Protein AF-A0A528UZE9-F1 (afdb_monomer)

Foldseek 3Di:
DLVVVQVVCCVPPVDGDDSVVDDDDPDPLRVLLVVCLVPHAAAAEDEDEPPDDCSNCVSCVVRNYHYDYDYDDPPDD

Mean predicted aligned error: 4.0 Å

Solvent-accessible surface area (backbone atoms only — not comparable to full-atom values): 4708 Å² total; per-residue (Å²): 111,42,61,58,50,31,56,47,40,32,76,76,69,74,47,83,59,61,46,84,80,51,83,90,62,96,41,72,67,52,45,52,50,54,49,43,72,73,75,49,47,70,70,37,78,44,81,43,69,26,92,61,77,65,65,58,52,53,48,32,47,73,58,40,24,39,59,40,75,45,74,65,72,88,75,82,126

Nearest PDB structures (foldseek):
  5yhv-assembly1_D  TM=9.516E-01  e=8.134E-04  Mycobacterium tuberculosis H37Rv
  3b1c-assembly2_D  TM=9.383E-01  e=6.226E-04  Streptococcus anginosus
  5yhv-assembly1_B  TM=9.621E-01  e=1.299E-03  Mycobacterium tuberculosis H37Rv
  8juj-assembly1_A  TM=9.269E-01  e=1.388E-03  Bacillus cereus ATCC 14579
  3t32-assembly1_B  TM=9.074E-01  e=2.708E-03  Bacillus anthracis str. 'Ames Ancestor'

Radius of gyration: 15.56 Å; Cα contacts (8 Å, |Δi|>4): 86; chains: 1; bounding box: 32×25×39 Å

Secondary structure (DSSP, 8-state):
-HHHHHHHHHHHHS----GGG----SSHHHHHHHHHHHH--TT-EEEEEES--THHHHHHHHTT-EEEEEE------

Sequence (77 aa):
MRQALARYYIRHFGKSFAEQEFIVTGSGMHAIQLALDAVAGNGDEVVYLSPAWPNFAAAAGVAGAVPVAVTLDQSGN

Structure (mmCIF, N/CA/C/O backbone):
data_AF-A0A528UZE9-F1
#
_entry.id   AF-A0A528UZE9-F1
#
loop_
_atom_site.group_PDB
_atom_site.id
_atom_site.type_symbol
_atom_site.label_atom_id
_atom_site.label_alt_id
_atom_site.label_comp_id
_atom_site.label_asym_id
_atom_site.label_entity_id
_atom_site.label_seq_id
_atom_site.pdbx_PDB_ins_code
_atom_site.Cartn_x
_atom_site.Cartn_y
_atom_site.Cartn_z
_atom_site.occupancy
_atom_site.B_iso_or_equiv
_atom_site.auth_seq_id
_atom_site.auth_comp_id
_atom_site.auth_asym_id
_atom_site.auth_atom_id
_atom_site.pdbx_PDB_model_num
ATOM 1 N N . MET A 1 1 ? -3.663 5.841 20.229 1.00 90.75 1 MET A N 1
ATOM 2 C CA . MET A 1 1 ? -3.678 6.425 18.864 1.00 90.75 1 MET A CA 1
ATOM 3 C C . MET A 1 1 ? -4.732 5.796 17.951 1.00 90.75 1 MET A C 1
ATOM 5 O O . MET A 1 1 ? -5.531 6.5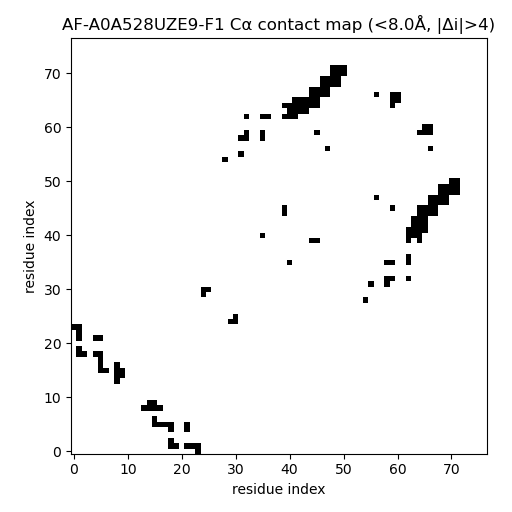48 17.414 1.00 90.75 1 MET A O 1
ATOM 9 N N . ARG A 1 2 ? -4.825 4.464 17.822 1.00 97.06 2 ARG A N 1
ATOM 10 C CA . ARG A 1 2 ? -5.808 3.798 16.935 1.00 97.06 2 ARG A CA 1
ATOM 11 C C . A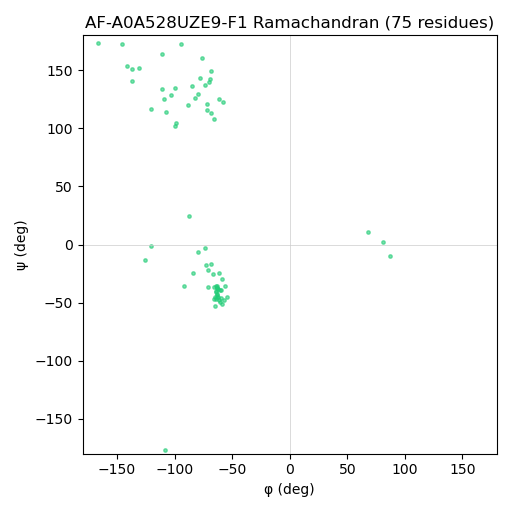RG A 1 2 ? -7.275 4.197 17.160 1.00 97.06 2 ARG A C 1
ATOM 13 O O . ARG A 1 2 ? -7.952 4.573 16.215 1.00 97.06 2 ARG A O 1
ATOM 20 N N . GLN A 1 3 ? -7.736 4.258 18.410 1.00 97.50 3 GLN A N 1
ATOM 21 C CA . GLN A 1 3 ? -9.084 4.759 18.735 1.00 97.50 3 GLN A CA 1
ATOM 22 C C . GLN A 1 3 ? -9.356 6.179 18.219 1.00 97.50 3 GLN A C 1
ATOM 24 O O . GLN A 1 3 ? -10.477 6.508 17.839 1.00 97.50 3 GLN A O 1
ATOM 29 N N . ALA A 1 4 ? -8.338 7.045 18.228 1.00 97.38 4 ALA A N 1
ATOM 30 C CA . ALA A 1 4 ? -8.477 8.404 17.724 1.00 97.38 4 ALA A CA 1
ATOM 31 C C . ALA A 1 4 ? -8.611 8.420 16.194 1.00 97.38 4 ALA A C 1
ATOM 33 O O . ALA A 1 4 ? -9.406 9.205 15.685 1.00 97.38 4 ALA A O 1
ATOM 34 N N . LEU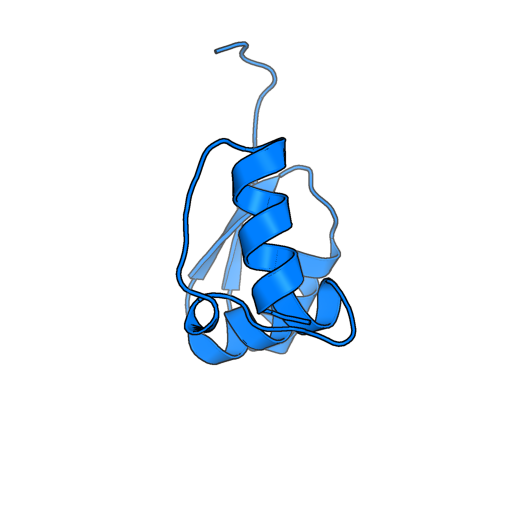 A 1 5 ? -7.904 7.527 15.488 1.00 97.19 5 LEU A N 1
ATOM 35 C CA . LEU A 1 5 ? -8.054 7.328 14.043 1.00 97.19 5 LEU A CA 1
ATOM 36 C C . LEU A 1 5 ? -9.449 6.798 13.691 1.00 97.19 5 LEU A C 1
ATOM 38 O O . LEU A 1 5 ? -10.096 7.372 12.822 1.00 97.19 5 LEU A O 1
ATOM 42 N N . ALA A 1 6 ? -9.963 5.807 14.428 1.00 97.94 6 ALA A N 1
ATOM 43 C CA . ALA A 1 6 ? -11.324 5.296 14.235 1.00 97.94 6 ALA A CA 1
ATOM 44 C C . ALA A 1 6 ? -12.381 6.408 14.379 1.00 97.94 6 ALA A C 1
ATOM 46 O O . ALA A 1 6 ? -13.218 6.606 13.498 1.00 97.94 6 ALA A O 1
ATOM 47 N N . ARG A 1 7 ? -12.293 7.222 15.444 1.00 97.81 7 ARG A N 1
ATOM 48 C CA . ARG A 1 7 ? -13.178 8.389 15.621 1.00 97.81 7 ARG A CA 1
ATOM 49 C C . ARG A 1 7 ? -12.993 9.445 14.531 1.00 97.81 7 ARG A C 1
ATOM 51 O O . ARG A 1 7 ? -13.963 10.081 14.130 1.00 97.81 7 ARG A O 1
ATOM 58 N N . TYR A 1 8 ? -11.762 9.674 14.076 1.00 97.88 8 TYR A N 1
ATOM 59 C CA . TYR A 1 8 ? -11.482 10.603 12.983 1.00 97.88 8 TYR A CA 1
ATOM 60 C C . TYR A 1 8 ? -12.157 10.149 11.685 1.00 97.88 8 TYR A C 1
ATOM 62 O O . TYR A 1 8 ? -12.822 10.962 11.045 1.00 97.88 8 TYR A O 1
ATOM 70 N N . TYR A 1 9 ? -12.062 8.857 11.360 1.00 97.62 9 TYR A N 1
ATOM 71 C CA . TYR A 1 9 ? -12.612 8.290 10.134 1.00 97.62 9 TYR A CA 1
ATOM 72 C C . TYR A 1 9 ? -14.143 8.399 10.077 1.00 97.62 9 TYR A C 1
ATOM 74 O O . TYR A 1 9 ? -14.688 8.802 9.052 1.00 97.62 9 TYR A O 1
ATOM 82 N N . ILE A 1 10 ? -14.832 8.169 11.201 1.00 97.75 10 ILE A N 1
ATOM 83 C CA . ILE A 1 10 ? -16.288 8.377 11.306 1.00 97.75 10 ILE A CA 1
ATOM 84 C C . ILE A 1 10 ? -16.643 9.845 11.059 1.00 97.75 10 ILE A C 1
ATOM 86 O O . ILE A 1 10 ? -17.535 10.142 10.271 1.00 97.75 10 ILE A O 1
ATOM 90 N N . ARG A 1 11 ? -15.933 10.778 11.705 1.00 98.12 11 ARG A N 1
ATOM 91 C CA . ARG A 1 11 ? -16.232 12.214 11.580 1.00 98.12 11 ARG A CA 1
ATOM 92 C C . ARG A 1 11 ? -15.983 12.769 10.178 1.00 98.12 11 ARG A C 1
ATOM 94 O O . ARG A 1 11 ? -16.702 13.672 9.780 1.00 98.12 11 ARG A O 1
ATOM 101 N N . HIS A 1 12 ? -14.946 12.302 9.480 1.00 98.31 12 HIS A N 1
ATOM 102 C CA . HIS A 1 12 ? -14.574 12.830 8.159 1.00 98.31 12 HIS A CA 1
ATOM 103 C C . HIS A 1 12 ? -15.212 12.073 6.993 1.00 98.31 12 HIS A C 1
ATOM 105 O O . HIS A 1 12 ? -15.543 12.690 5.987 1.00 98.31 12 HIS A O 1
ATOM 111 N N . PHE A 1 13 ? -15.382 10.755 7.115 1.00 97.50 13 PHE A N 1
ATOM 112 C CA . PHE A 1 13 ? -15.798 9.892 6.005 1.00 97.50 13 PHE A CA 1
ATOM 113 C C . PHE A 1 13 ? -17.105 9.136 6.275 1.00 97.50 13 PHE A C 1
ATOM 115 O O . PHE A 1 13 ? -17.549 8.375 5.419 1.00 97.50 13 PHE A O 1
ATOM 122 N N . GLY A 1 14 ? -17.714 9.297 7.456 1.00 97.38 14 GLY A N 1
ATOM 123 C CA . GLY A 1 14 ? -18.986 8.657 7.809 1.00 97.38 14 GLY A CA 1
ATOM 124 C C . GLY A 1 14 ? -18.917 7.134 7.968 1.00 97.38 14 GLY A C 1
ATOM 125 O O . GLY A 1 14 ? -19.958 6.489 8.052 1.00 97.38 14 GLY A O 1
ATOM 126 N N . LYS A 1 15 ? -17.714 6.545 8.002 1.00 96.56 15 LYS A N 1
ATOM 127 C CA . LYS A 1 15 ? -17.508 5.095 8.125 1.00 96.56 15 LYS A CA 1
ATOM 128 C C . LYS A 1 15 ? -16.899 4.721 9.471 1.00 96.56 15 LYS A C 1
ATOM 130 O O . LYS A 1 15 ? -15.919 5.327 9.903 1.00 96.56 15 LYS A O 1
ATOM 135 N N . SER A 1 16 ? -17.468 3.692 10.090 1.00 96.94 16 SER A N 1
ATOM 136 C CA . SER A 1 16 ? -17.022 3.130 11.365 1.00 96.94 16 SER A CA 1
ATOM 137 C C . SER A 1 16 ? -16.186 1.879 11.143 1.00 96.94 16 SER A C 1
ATOM 139 O O . SER A 1 16 ? -16.593 1.000 10.392 1.00 96.94 16 SER A O 1
ATOM 141 N N . PHE A 1 17 ? -15.060 1.797 11.847 1.00 97.38 17 PHE A N 1
ATOM 142 C CA . PHE A 1 17 ? -14.143 0.658 11.848 1.00 97.38 17 PHE A CA 1
ATOM 143 C C . PHE A 1 17 ? -13.691 0.372 13.279 1.00 97.38 17 PHE A C 1
ATOM 145 O O . PHE A 1 17 ? -13.617 1.293 14.108 1.00 97.38 17 PHE A O 1
ATOM 152 N N . ALA A 1 18 ? -13.382 -0.888 13.571 1.00 97.81 18 ALA A N 1
ATOM 153 C CA . ALA A 1 18 ? -12.814 -1.279 14.850 1.00 97.81 18 ALA A CA 1
ATOM 154 C C . ALA A 1 18 ? -11.382 -0.734 14.983 1.00 97.81 18 ALA A C 1
ATOM 156 O O . ALA A 1 18 ? -10.654 -0.580 14.004 1.00 97.81 18 ALA A O 1
ATOM 157 N N . GLU A 1 19 ? -10.936 -0.437 16.205 1.00 96.75 19 GLU A N 1
ATOM 158 C CA . GLU A 1 19 ? -9.591 0.118 16.412 1.00 96.75 19 GLU A CA 1
ATOM 159 C C . GLU A 1 19 ? -8.471 -0.823 15.938 1.00 96.75 19 GLU A C 1
ATOM 161 O O . GLU A 1 19 ? -7.378 -0.352 15.635 1.00 96.75 19 GLU A O 1
ATOM 166 N N . GLN A 1 20 ? -8.732 -2.131 15.882 1.00 97.44 20 GLN A N 1
ATOM 167 C CA . GLN A 1 20 ? -7.797 -3.170 15.449 1.00 97.44 20 GLN A CA 1
ATOM 168 C C . GLN A 1 20 ? -7.568 -3.160 13.931 1.00 97.44 20 GLN A C 1
ATOM 170 O O . GLN A 1 20 ? -6.560 -3.689 13.478 1.00 97.44 20 GLN A O 1
ATOM 175 N N . GLU A 1 21 ? -8.452 -2.519 13.162 1.00 96.44 21 GLU A N 1
ATOM 176 C CA . GLU A 1 21 ? -8.316 -2.365 11.707 1.00 96.44 21 GLU A CA 1
ATOM 177 C C . GLU A 1 21 ? -7.346 -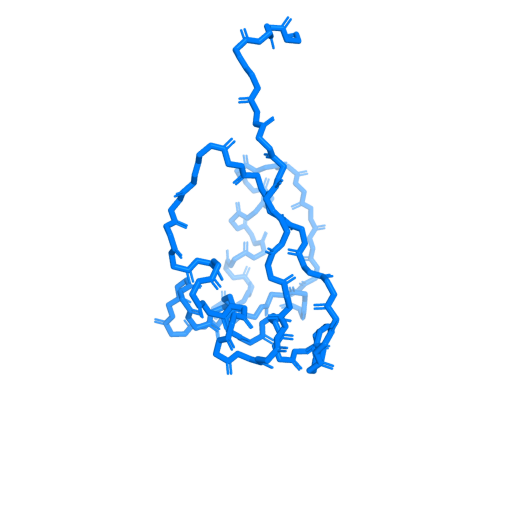1.232 11.323 1.00 96.44 21 GLU A C 1
ATOM 179 O O . GLU A 1 21 ? -7.020 -1.054 10.153 1.00 96.44 21 GLU A O 1
ATOM 184 N N . PHE A 1 22 ? -6.853 -0.457 12.298 1.00 96.75 22 PHE A N 1
ATOM 185 C CA . PHE A 1 22 ? -5.887 0.616 12.065 1.00 96.75 22 PHE A CA 1
ATOM 186 C C . PHE A 1 22 ? -4.479 0.198 12.484 1.00 96.75 22 PHE A C 1
ATOM 188 O O . PHE A 1 22 ? -4.239 -0.157 13.637 1.00 96.75 22 PHE A O 1
ATOM 195 N N . ILE A 1 23 ? -3.505 0.370 11.596 1.00 96.06 23 ILE A N 1
ATOM 196 C CA . ILE A 1 23 ? -2.083 0.198 11.911 1.00 96.06 23 ILE A CA 1
ATOM 197 C C . ILE A 1 23 ? -1.425 1.580 11.918 1.00 96.06 23 ILE A C 1
ATOM 199 O O . ILE A 1 23 ? -1.540 2.340 10.961 1.00 96.06 23 ILE A O 1
ATOM 203 N N . VAL A 1 24 ? -0.759 1.932 13.022 1.00 95.94 24 VAL A N 1
ATOM 204 C CA . VAL A 1 24 ? 0.013 3.181 13.118 1.00 95.94 24 VAL A CA 1
ATOM 205 C C . VAL A 1 24 ? 1.422 2.904 12.612 1.00 95.94 24 VAL A C 1
ATOM 207 O O . VAL A 1 24 ? 2.118 2.070 13.185 1.00 95.94 24 VAL A O 1
ATOM 210 N N . THR A 1 25 ? 1.843 3.606 11.564 1.00 96.69 25 THR A N 1
ATOM 211 C CA . THR A 1 25 ? 3.167 3.457 10.948 1.00 96.69 25 THR A CA 1
ATOM 212 C C . THR A 1 25 ? 4.034 4.693 11.192 1.00 96.69 25 THR A C 1
ATOM 214 O O . THR A 1 25 ? 3.539 5.759 11.559 1.00 96.69 25 THR A O 1
ATOM 217 N N . GLY A 1 26 ? 5.349 4.560 10.984 1.00 95.62 26 GLY A N 1
ATOM 218 C CA . GLY A 1 26 ? 6.285 5.687 11.115 1.00 95.62 26 GLY A CA 1
ATOM 219 C C . GLY A 1 26 ? 6.158 6.736 10.001 1.00 95.62 26 GLY A C 1
ATOM 220 O O . GLY A 1 26 ? 6.565 7.878 10.184 1.00 95.62 26 GLY A O 1
ATOM 221 N N . SER A 1 27 ? 5.603 6.356 8.846 1.00 96.06 27 SER A N 1
ATOM 222 C CA . SER A 1 27 ? 5.330 7.238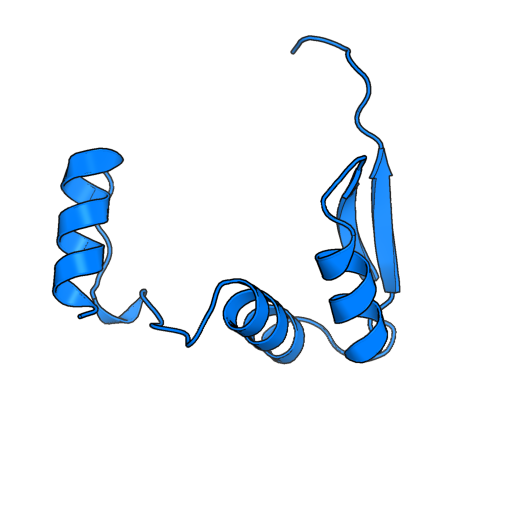 7.706 1.00 96.06 27 SER A CA 1
ATOM 223 C C . SER A 1 27 ? 4.408 6.552 6.688 1.00 96.06 27 SER A C 1
ATOM 225 O O . SER A 1 27 ? 4.144 5.349 6.782 1.00 96.06 27 SER A O 1
ATOM 227 N N . GLY A 1 28 ? 3.965 7.301 5.671 1.00 94.12 28 GLY A N 1
ATOM 228 C CA . GLY A 1 28 ? 3.255 6.735 4.519 1.00 94.12 28 GLY A CA 1
ATOM 229 C C . GLY A 1 28 ? 4.113 5.761 3.703 1.00 94.12 28 GLY A C 1
ATOM 230 O O . GLY A 1 28 ? 3.619 4.718 3.294 1.00 94.12 28 GLY A O 1
ATOM 231 N N . MET A 1 29 ? 5.416 6.034 3.544 1.00 95.75 29 MET A N 1
ATOM 232 C CA . MET A 1 29 ? 6.335 5.093 2.884 1.00 95.75 29 MET A CA 1
ATOM 233 C C . MET A 1 29 ? 6.464 3.782 3.654 1.00 95.75 29 MET A C 1
ATOM 235 O O . MET A 1 29 ? 6.392 2.718 3.049 1.00 95.75 29 MET A O 1
ATOM 239 N N . HIS A 1 30 ? 6.584 3.851 4.983 1.00 96.06 30 HIS A N 1
ATOM 240 C CA . HIS A 1 30 ? 6.627 2.649 5.813 1.00 96.06 30 HIS A CA 1
ATOM 241 C C . HIS A 1 30 ? 5.306 1.865 5.710 1.00 96.06 30 HIS A C 1
ATOM 243 O O . HIS A 1 30 ? 5.328 0.642 5.662 1.00 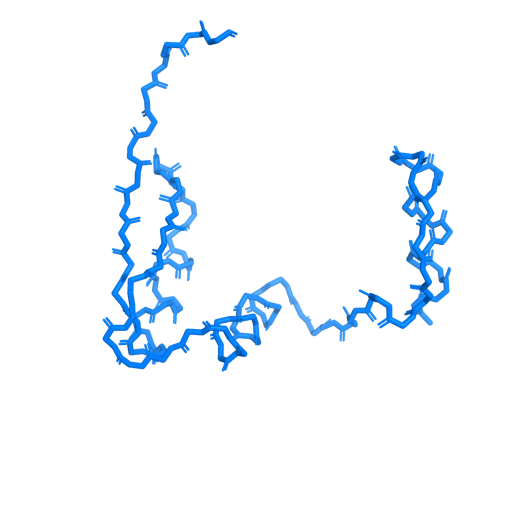96.06 30 HIS A O 1
ATOM 249 N N . ALA A 1 31 ? 4.158 2.547 5.598 1.00 96.44 31 ALA A N 1
ATOM 250 C CA . ALA A 1 31 ? 2.880 1.873 5.356 1.00 96.44 31 ALA A CA 1
ATOM 251 C C . ALA A 1 31 ? 2.842 1.136 4.008 1.00 96.44 31 ALA A C 1
ATOM 253 O O . ALA A 1 31 ? 2.367 0.006 3.960 1.00 96.44 31 ALA A O 1
ATOM 254 N N . ILE A 1 32 ? 3.365 1.743 2.937 1.00 95.56 32 ILE A N 1
ATOM 255 C CA . ILE A 1 32 ? 3.436 1.113 1.608 1.00 95.56 32 ILE A CA 1
ATOM 256 C C . ILE A 1 32 ? 4.343 -0.119 1.633 1.00 95.56 32 ILE A C 1
ATOM 258 O O . ILE A 1 32 ? 3.944 -1.164 1.133 1.00 95.56 32 ILE A O 1
ATOM 262 N N . GLN A 1 33 ? 5.532 -0.011 2.233 1.00 94.94 33 GLN A N 1
ATOM 263 C CA . GLN A 1 33 ? 6.463 -1.139 2.341 1.00 94.94 33 GLN A CA 1
ATOM 264 C C . GLN A 1 33 ? 5.844 -2.297 3.127 1.00 94.94 33 GLN A C 1
ATOM 266 O O . GLN A 1 33 ? 5.802 -3.412 2.626 1.00 94.94 33 GLN A O 1
ATOM 271 N N . LEU A 1 34 ? 5.267 -2.011 4.301 1.00 95.94 34 LEU A N 1
ATOM 272 C CA . LEU A 1 34 ? 4.603 -3.027 5.118 1.00 95.94 34 LEU A CA 1
ATOM 273 C C . LEU A 1 34 ? 3.444 -3.703 4.370 1.00 95.94 34 LEU A C 1
ATOM 275 O O . LEU A 1 34 ? 3.240 -4.903 4.516 1.00 95.94 34 LEU A O 1
ATOM 279 N N . ALA A 1 35 ? 2.676 -2.938 3.587 1.00 95.94 35 ALA A N 1
ATOM 280 C CA . ALA A 1 35 ? 1.594 -3.490 2.784 1.00 95.94 35 ALA A CA 1
ATOM 281 C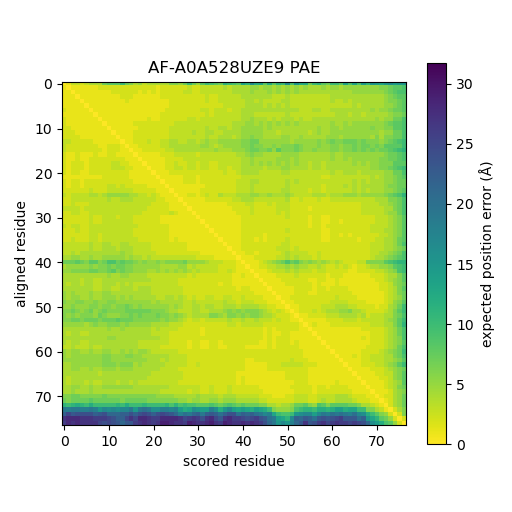 C . ALA A 1 35 ? 2.125 -4.417 1.685 1.00 95.94 35 ALA A C 1
ATOM 283 O O . ALA A 1 35 ? 1.606 -5.518 1.554 1.00 95.94 35 ALA A O 1
ATOM 284 N N . LEU A 1 36 ? 3.159 -4.004 0.942 1.00 95.88 36 LEU A N 1
ATOM 285 C CA . LEU A 1 36 ? 3.792 -4.830 -0.091 1.00 95.88 36 LEU A CA 1
ATOM 286 C C . LEU A 1 36 ? 4.335 -6.136 0.498 1.00 95.88 36 LEU A C 1
ATOM 288 O O . LEU A 1 36 ? 3.943 -7.198 0.027 1.00 95.88 36 LEU A O 1
ATOM 292 N N . ASP A 1 37 ? 5.120 -6.060 1.575 1.00 94.19 37 ASP A N 1
ATOM 293 C CA . ASP A 1 37 ? 5.696 -7.233 2.249 1.00 94.19 37 ASP A CA 1
ATOM 294 C C . ASP A 1 37 ? 4.621 -8.216 2.749 1.00 94.19 37 ASP A C 1
ATOM 296 O O . ASP A 1 37 ? 4.863 -9.418 2.856 1.00 94.19 37 ASP A O 1
ATOM 300 N N . ALA A 1 38 ? 3.429 -7.713 3.084 1.00 95.94 38 ALA A N 1
ATOM 301 C CA . ALA A 1 38 ? 2.327 -8.526 3.586 1.00 95.94 38 ALA A CA 1
ATOM 302 C C . ALA A 1 38 ? 1.488 -9.191 2.483 1.00 95.94 38 ALA A C 1
ATOM 304 O O . ALA A 1 38 ? 0.816 -10.184 2.771 1.00 95.94 38 ALA A O 1
ATOM 305 N N . VAL A 1 39 ? 1.460 -8.636 1.264 1.00 95.75 39 VAL A N 1
ATOM 306 C CA . VAL A 1 39 ? 0.484 -9.034 0.227 1.00 95.75 39 VAL A CA 1
ATOM 307 C C . VAL A 1 39 ? 1.093 -9.453 -1.109 1.00 95.75 39 VAL A C 1
ATOM 309 O O . VAL A 1 39 ? 0.361 -10.006 -1.926 1.00 95.75 39 VAL A O 1
ATOM 312 N N . ALA A 1 40 ? 2.378 -9.195 -1.350 1.00 95.75 40 ALA A N 1
ATOM 313 C CA . ALA A 1 40 ? 3.051 -9.510 -2.606 1.00 95.75 40 ALA A CA 1
ATOM 314 C C . ALA A 1 40 ? 4.442 -10.102 -2.352 1.00 95.75 40 ALA A C 1
ATOM 316 O O . ALA A 1 40 ? 5.173 -9.663 -1.462 1.00 95.75 40 ALA A O 1
ATOM 317 N N . GLY A 1 41 ? 4.806 -11.103 -3.147 1.00 89.88 41 GLY A N 1
ATOM 318 C CA . GLY A 1 41 ? 6.122 -11.727 -3.144 1.00 89.88 41 GLY A CA 1
ATOM 319 C C . GLY A 1 41 ? 6.956 -11.390 -4.378 1.00 89.88 41 GLY A C 1
ATOM 320 O O . GLY A 1 41 ? 6.560 -10.639 -5.270 1.00 89.88 41 GLY A O 1
ATOM 321 N N . ASN A 1 42 ? 8.142 -11.995 -4.436 1.00 94.94 42 ASN A N 1
ATOM 322 C CA . ASN A 1 42 ? 9.027 -11.880 -5.588 1.00 94.94 42 ASN A CA 1
ATOM 323 C C . ASN A 1 42 ? 8.360 -12.453 -6.849 1.00 94.94 42 ASN A C 1
ATOM 325 O O . ASN A 1 42 ? 7.961 -13.617 -6.861 1.00 94.94 42 ASN A O 1
ATOM 329 N N . GLY A 1 43 ? 8.289 -11.647 -7.905 1.00 96.19 43 GLY A N 1
ATOM 330 C CA . GLY A 1 43 ? 7.673 -12.000 -9.181 1.00 96.19 43 GLY A CA 1
ATOM 331 C C . GLY A 1 43 ? 6.168 -11.735 -9.264 1.00 96.19 43 GLY A C 1
ATOM 332 O O . GLY A 1 43 ? 5.636 -11.791 -10.371 1.00 96.19 43 GLY A O 1
ATOM 333 N N . ASP A 1 44 ? 5.495 -11.405 -8.156 1.00 98.19 44 ASP A N 1
ATOM 334 C CA . ASP A 1 44 ? 4.074 -11.051 -8.189 1.00 98.19 44 ASP A CA 1
ATOM 335 C C . ASP A 1 44 ? 3.870 -9.694 -8.865 1.00 98.19 44 ASP A C 1
ATOM 337 O O . ASP A 1 44 ? 4.618 -8.739 -8.636 1.00 98.19 44 ASP A O 1
ATOM 341 N N . GLU A 1 45 ? 2.827 -9.589 -9.683 1.00 98.25 45 GLU A N 1
ATOM 342 C CA . GLU A 1 45 ? 2.443 -8.327 -10.306 1.00 98.25 45 GLU A CA 1
ATOM 343 C C . GLU A 1 45 ? 1.656 -7.456 -9.327 1.00 98.25 45 GLU A C 1
ATOM 345 O O . GLU A 1 45 ? 0.652 -7.878 -8.749 1.00 98.25 45 GLU A O 1
ATOM 350 N N . VAL A 1 46 ? 2.075 -6.199 -9.183 1.00 97.44 46 VAL A N 1
ATOM 351 C CA . VAL A 1 46 ? 1.374 -5.215 -8.356 1.00 97.44 46 VAL A CA 1
ATOM 352 C C . VAL A 1 46 ? 0.962 -4.035 -9.218 1.00 97.44 46 VAL A C 1
ATOM 354 O O . VAL A 1 46 ? 1.791 -3.302 -9.758 1.00 97.44 46 VAL A O 1
ATOM 357 N N . VAL A 1 47 ? -0.348 -3.843 -9.330 1.00 96.75 47 VAL A N 1
ATOM 358 C CA . VAL A 1 47 ? -0.939 -2.835 -10.208 1.00 96.75 47 VAL A CA 1
ATOM 359 C C . VAL A 1 47 ? -1.007 -1.473 -9.520 1.00 96.75 47 VAL A C 1
ATOM 361 O O . VAL A 1 47 ? -1.429 -1.368 -8.367 1.00 96.75 47 VAL A O 1
ATOM 364 N N . TYR A 1 48 ? -0.648 -0.410 -10.241 1.00 95.06 48 TYR A N 1
ATOM 365 C CA . TYR A 1 48 ? -0.807 0.971 -9.781 1.00 95.06 48 TYR A CA 1
ATOM 366 C C . TYR A 1 48 ? -1.239 1.902 -10.913 1.00 95.06 48 TYR A C 1
ATOM 368 O O . TYR A 1 48 ? -0.963 1.651 -12.083 1.00 95.06 48 TYR A O 1
ATOM 376 N N . LEU A 1 49 ? -1.913 2.997 -10.568 1.00 94.56 49 LEU A N 1
ATOM 377 C CA . LEU A 1 49 ? -2.333 4.005 -11.542 1.00 94.56 49 LEU A CA 1
ATOM 378 C C . LEU A 1 49 ? -1.153 4.901 -11.929 1.00 94.56 49 LEU A C 1
ATOM 380 O O . LEU A 1 49 ? -0.339 5.245 -11.074 1.00 94.56 49 LEU A O 1
ATOM 384 N N . SER A 1 50 ? -1.075 5.317 -13.192 1.00 94.81 50 SER A N 1
ATOM 385 C CA . SER A 1 50 ? -0.067 6.259 -13.685 1.00 94.81 50 SER A CA 1
ATOM 386 C C . SER A 1 50 ? -0.702 7.404 -14.500 1.00 94.81 50 SER A C 1
ATOM 388 O O . SER A 1 50 ? -1.767 7.194 -15.078 1.00 94.81 50 SER A O 1
ATOM 390 N N . PRO A 1 51 ? -0.095 8.609 -14.553 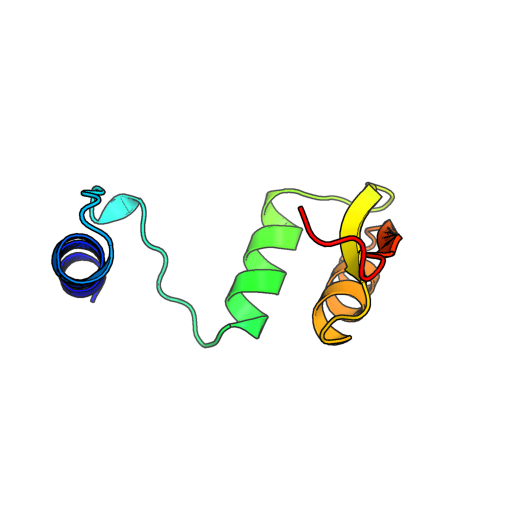1.00 93.25 51 PRO A N 1
ATOM 391 C CA . PRO A 1 51 ? 1.122 9.010 -13.845 1.00 93.25 51 PRO A CA 1
ATOM 392 C C . PRO A 1 51 ? 0.889 9.121 -12.330 1.00 93.25 51 PRO A C 1
ATOM 394 O O . PRO A 1 51 ? -0.164 9.562 -11.881 1.00 93.25 51 PRO A O 1
ATOM 397 N N . ALA A 1 52 ? 1.877 8.717 -11.532 1.00 92.12 52 ALA A N 1
ATOM 398 C CA . ALA A 1 52 ? 1.786 8.728 -10.073 1.00 92.12 52 ALA A CA 1
ATOM 399 C C . ALA A 1 52 ? 3.128 9.053 -9.418 1.00 92.12 52 ALA A C 1
ATOM 401 O O . ALA A 1 52 ? 4.171 9.129 -10.068 1.00 92.12 52 ALA A O 1
ATOM 402 N N . TRP A 1 53 ? 3.088 9.237 -8.099 1.00 93.50 53 TRP A N 1
ATOM 403 C CA . TRP A 1 53 ? 4.280 9.376 -7.278 1.00 93.50 53 TRP A CA 1
ATOM 404 C C . TRP A 1 53 ? 5.189 8.137 -7.430 1.00 93.50 53 TRP A C 1
ATOM 406 O O . TRP A 1 53 ? 4.737 7.021 -7.162 1.00 93.50 53 TRP A O 1
ATOM 416 N N . PRO A 1 54 ? 6.463 8.297 -7.841 1.00 92.19 54 PRO A N 1
ATOM 417 C CA . PRO A 1 54 ? 7.295 7.181 -8.306 1.00 92.19 54 PRO A CA 1
ATOM 418 C C . PRO A 1 54 ? 7.675 6.184 -7.206 1.00 92.19 54 PRO A C 1
ATOM 420 O O . PRO A 1 54 ? 8.089 5.062 -7.498 1.00 92.19 54 PRO A O 1
ATOM 423 N N . ASN A 1 55 ? 7.533 6.569 -5.936 1.00 94.31 55 ASN A N 1
ATOM 424 C CA . ASN A 1 55 ? 8.025 5.774 -4.819 1.00 94.31 55 ASN A CA 1
ATOM 425 C C . ASN A 1 55 ? 7.289 4.443 -4.645 1.00 94.31 55 ASN A C 1
ATOM 427 O O . ASN A 1 55 ? 7.885 3.512 -4.113 1.00 94.31 55 ASN A O 1
ATOM 431 N N . PHE A 1 56 ? 6.036 4.328 -5.097 1.00 95.12 56 PHE A N 1
ATOM 432 C CA . PHE A 1 56 ? 5.326 3.049 -5.052 1.00 95.12 56 PHE A CA 1
ATOM 433 C C . PHE A 1 56 ? 5.996 2.009 -5.955 1.00 95.12 56 PHE A C 1
ATOM 435 O O . PHE A 1 56 ? 6.361 0.937 -5.483 1.00 95.12 56 PHE A O 1
ATOM 442 N N . ALA A 1 57 ? 6.217 2.347 -7.230 1.00 96.12 57 ALA A N 1
ATOM 443 C CA . ALA A 1 57 ? 6.856 1.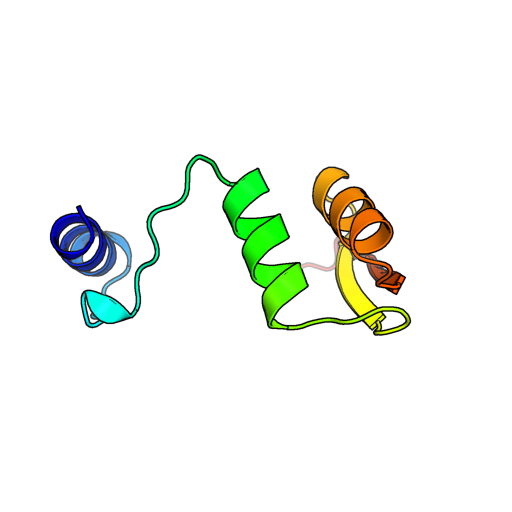443 -8.184 1.00 96.12 57 ALA A CA 1
ATOM 444 C C . ALA A 1 57 ? 8.280 1.071 -7.736 1.00 96.12 57 ALA A C 1
ATOM 446 O O . ALA A 1 57 ? 8.677 -0.088 -7.830 1.00 96.12 57 ALA A O 1
ATOM 447 N N . ALA A 1 58 ? 9.020 2.035 -7.174 1.00 95.38 58 ALA A N 1
ATOM 448 C CA . ALA A 1 58 ? 10.332 1.773 -6.590 1.00 95.38 58 ALA A CA 1
ATOM 449 C C . ALA A 1 58 ? 10.257 0.809 -5.390 1.00 95.38 58 ALA A C 1
ATOM 451 O O . ALA A 1 58 ? 11.045 -0.130 -5.315 1.00 95.38 58 ALA A O 1
ATOM 452 N N . ALA A 1 59 ? 9.307 1.008 -4.470 1.00 95.88 59 ALA A N 1
ATOM 453 C CA . ALA A 1 59 ? 9.123 0.131 -3.313 1.00 95.88 59 ALA A CA 1
ATOM 454 C C . ALA A 1 59 ? 8.717 -1.294 -3.723 1.00 95.88 59 ALA A C 1
ATOM 456 O O . ALA A 1 59 ? 9.264 -2.249 -3.180 1.00 95.88 59 ALA A O 1
ATOM 457 N N . ALA A 1 60 ? 7.827 -1.438 -4.711 1.00 96.25 60 ALA A N 1
ATOM 458 C CA . ALA A 1 60 ? 7.441 -2.737 -5.261 1.00 96.25 60 ALA A CA 1
ATOM 459 C C . ALA A 1 60 ? 8.652 -3.480 -5.850 1.00 96.25 60 ALA A C 1
ATOM 461 O O . ALA A 1 60 ? 8.876 -4.641 -5.517 1.00 96.25 60 ALA A O 1
ATOM 462 N N . GLY A 1 61 ? 9.491 -2.788 -6.630 1.00 95.00 61 GLY A N 1
ATOM 463 C CA . GLY A 1 61 ? 10.723 -3.372 -7.166 1.00 95.00 61 GLY A CA 1
ATOM 464 C C . GLY A 1 61 ? 11.718 -3.800 -6.079 1.00 95.00 61 GLY A C 1
ATOM 465 O O . GLY A 1 61 ? 12.327 -4.861 -6.192 1.00 95.00 61 GLY A O 1
ATOM 466 N N . VAL A 1 62 ? 11.857 -3.023 -4.997 1.00 94.19 62 VAL A N 1
ATOM 467 C CA . VAL A 1 62 ? 12.700 -3.398 -3.841 1.00 94.19 62 VAL A CA 1
ATOM 468 C C . VAL A 1 62 ? 12.170 -4.650 -3.133 1.00 94.19 62 VAL A C 1
ATOM 470 O O . VAL A 1 62 ? 12.972 -5.473 -2.699 1.00 94.19 62 VAL A O 1
ATOM 473 N N . ALA A 1 63 ? 10.849 -4.826 -3.060 1.00 94.62 63 ALA A N 1
ATOM 474 C CA . ALA A 1 63 ? 10.213 -6.035 -2.528 1.00 94.62 63 ALA A CA 1
ATOM 475 C C . ALA A 1 63 ? 10.310 -7.252 -3.480 1.00 94.62 63 ALA A C 1
ATOM 477 O O . ALA A 1 63 ? 9.886 -8.352 -3.131 1.00 94.62 63 ALA A O 1
ATOM 478 N N . GLY A 1 64 ? 10.877 -7.080 -4.681 1.00 95.44 64 GLY A N 1
ATOM 479 C CA . GLY A 1 64 ? 10.971 -8.114 -5.715 1.00 95.44 64 GLY A CA 1
ATOM 480 C C . GLY A 1 64 ? 9.692 -8.299 -6.536 1.00 95.44 64 GLY A C 1
ATOM 481 O O . GLY A 1 64 ? 9.655 -9.162 -7.410 1.00 95.44 64 GLY A O 1
ATOM 482 N N . ALA A 1 65 ? 8.656 -7.501 -6.287 1.00 97.81 65 ALA A N 1
ATOM 483 C CA . ALA A 1 65 ? 7.433 -7.510 -7.075 1.00 97.81 65 ALA A CA 1
ATOM 484 C C . ALA A 1 65 ? 7.630 -6.798 -8.426 1.00 97.81 65 ALA A C 1
ATOM 486 O O . ALA A 1 65 ? 8.536 -5.977 -8.606 1.00 97.81 65 ALA A O 1
ATOM 487 N N . VAL A 1 66 ? 6.742 -7.082 -9.377 1.00 98.12 66 VAL A N 1
ATOM 488 C CA . VAL A 1 66 ? 6.713 -6.467 -10.707 1.00 98.12 66 VAL A CA 1
ATOM 489 C C . VAL A 1 66 ? 5.662 -5.348 -10.718 1.00 98.12 66 VAL A C 1
ATOM 491 O O . VAL A 1 66 ? 4.464 -5.635 -10.742 1.00 98.12 66 VAL A O 1
ATOM 494 N N . PRO A 1 67 ? 6.051 -4.059 -10.686 1.00 97.06 67 PRO A N 1
ATOM 495 C CA . PRO A 1 67 ? 5.086 -2.966 -10.738 1.00 97.06 67 PRO A CA 1
ATOM 496 C C . PRO A 1 67 ? 4.482 -2.840 -12.142 1.00 97.06 67 PRO A C 1
ATOM 498 O O . PRO A 1 67 ? 5.192 -2.571 -13.113 1.00 97.06 67 PRO A O 1
ATOM 501 N N . VAL A 1 68 ? 3.159 -2.968 -12.244 1.00 97.94 68 VAL A N 1
ATOM 502 C CA . VAL A 1 68 ? 2.413 -2.853 -13.505 1.00 97.94 68 VAL A CA 1
ATOM 503 C C . VAL A 1 68 ? 1.632 -1.543 -13.525 1.00 97.94 68 VAL A C 1
ATOM 505 O O . VAL A 1 68 ? 0.717 -1.325 -12.729 1.00 97.94 68 VAL A O 1
ATOM 508 N N . ALA A 1 69 ? 2.005 -0.648 -14.439 1.00 96.81 69 ALA A N 1
ATOM 509 C CA . ALA A 1 69 ? 1.378 0.660 -14.570 1.00 96.81 69 ALA A CA 1
ATOM 510 C C . ALA A 1 69 ? 0.076 0.581 -15.381 1.00 96.81 69 ALA A C 1
ATOM 512 O O . ALA A 1 69 ? 0.076 0.153 -16.534 1.00 96.81 69 ALA A O 1
ATOM 513 N N . VAL A 1 70 ? -1.016 1.080 -14.807 1.00 96.75 70 VAL A N 1
ATOM 514 C CA . VAL A 1 70 ? -2.272 1.359 -15.510 1.00 96.75 70 VAL A CA 1
ATOM 515 C C . VAL A 1 70 ? -2.315 2.848 -15.812 1.00 96.75 70 VAL A C 1
ATOM 517 O O . VAL A 1 70 ? -2.556 3.673 -14.930 1.00 96.75 70 VAL A O 1
ATOM 520 N N . THR A 1 71 ? -2.018 3.200 -17.058 1.00 94.75 71 THR A N 1
ATOM 521 C CA . THR A 1 71 ? -2.012 4.592 -17.515 1.00 94.75 71 THR A CA 1
ATOM 522 C C . THR A 1 71 ? -3.431 5.121 -17.610 1.00 94.75 71 THR A C 1
ATOM 524 O O . THR A 1 71 ? -4.228 4.647 -18.415 1.00 94.75 71 THR A O 1
ATOM 527 N N . LEU A 1 72 ? -3.727 6.113 -16.778 1.00 92.00 72 LEU A N 1
ATOM 528 C CA . LEU A 1 72 ? -4.956 6.876 -16.845 1.00 92.00 72 LEU A CA 1
ATOM 529 C C . LEU A 1 72 ? -4.896 7.821 -18.042 1.00 92.00 72 LEU A C 1
ATOM 531 O O . LEU A 1 72 ? -3.882 8.483 -18.284 1.00 92.00 72 LEU A O 1
ATOM 535 N N . ASP A 1 73 ? -6.004 7.904 -18.762 1.00 88.94 73 ASP A N 1
ATOM 536 C CA . ASP A 1 73 ? -6.250 8.988 -19.695 1.00 88.94 73 ASP A CA 1
ATOM 537 C C . ASP A 1 73 ? -7.058 10.099 -19.003 1.00 88.94 73 ASP A C 1
ATOM 539 O O . ASP A 1 73 ? -7.486 9.979 -17.854 1.00 88.94 73 ASP A O 1
ATOM 543 N N . GLN A 1 74 ? -7.227 11.228 -19.687 1.00 81.00 74 GLN A N 1
ATOM 544 C CA . GLN A 1 74 ? -8.093 12.307 -19.208 1.00 81.00 74 GLN A CA 1
ATOM 545 C C . GLN A 1 74 ? -9.548 12.130 -19.657 1.00 81.00 74 GLN A C 1
ATOM 547 O O . GLN A 1 74 ? -10.270 13.123 -19.769 1.00 81.00 74 GLN A O 1
ATOM 552 N N . SER A 1 75 ? -9.997 10.904 -19.956 1.00 76.88 75 SER A N 1
ATOM 553 C CA . SER A 1 75 ? -11.412 10.700 -20.246 1.00 76.88 75 SER A CA 1
ATOM 554 C C . SER A 1 75 ? -12.199 10.919 -18.950 1.00 76.88 75 SER A C 1
ATOM 556 O O . SER A 1 75 ? -12.009 10.246 -17.938 1.00 76.88 75 SER A O 1
ATOM 558 N N . GLY A 1 76 ? -13.008 11.980 -18.939 1.00 62.69 76 GLY A N 1
ATOM 559 C CA . GLY A 1 76 ? -13.881 12.288 -17.816 1.00 62.69 76 GLY A CA 1
ATOM 560 C C . GLY A 1 76 ? -14.929 11.192 -17.705 1.00 62.69 76 GLY A C 1
ATOM 561 O O . GLY A 1 76 ? -15.802 11.103 -18.565 1.00 62.69 76 GLY A O 1
ATOM 562 N N . ASN A 1 77 ? -14.811 10.357 -16.679 1.00 49.41 77 ASN A N 1
ATOM 563 C CA . ASN A 1 77 ? -15.935 9.566 -16.193 1.00 49.41 77 ASN A CA 1
ATOM 564 C C . ASN A 1 77 ? -16.998 10.507 -15.608 1.00 49.41 77 ASN A C 1
ATOM 566 O O . ASN A 1 77 ? -16.593 11.447 -14.881 1.00 49.41 77 ASN A O 1
#

pLDDT: mean 94.4, std 7.16, range [49.41, 98.31]